Protein AF-0000000080753551 (afdb_homodimer)

Radius of gyration: 16.27 Å; Cα contacts (8 Å, |Δi|>4): 321; chains: 2; bounding box: 36×51×38 Å

Sequence (162 aa):
MRNYLDKRTAPEGAAYMASGDLDGNASSAFAYTGRRGGRFSLGIGPMSLSLSKEAITELAHCLNDALADLKALDDGKGGEAMRNYLDKRTAPEGAAYMASGDLDGNASSAFAYTGRRGGRFSLGIGPMSLSLSKEAITELAHCLNDALADLKALDDGKGGEA

Organism: Azotobacter vinelandii (strain DJ / ATCC BAA-1303) (NCBI:txid322710)

Nearest PDB structures (foldseek):
  8cht-assembly2_B  TM=7.968E-01  e=1.217E-01  Homo sapiens
  4azr-assembly1_B  TM=8.092E-01  e=8.380E+00  Homo sapiens
  7e25-assembly1_A  TM=7.663E-01  e=8.887E+00  Homo sapiens
  4azr-assembly1_B  TM=8.067E-01  e=6.987E+00  Homo sapiens

Secondary structure (DSSP, 8-state):
---EEEEEPPPTTEEEEEEEEETTEEEEEEEE--TTS-EEEEEETTEEEEEEHHHHHHHHHHHHHHHHHHHHHHHHHGGG-/---EEEEEPPPTTEEEEEEEEETTEEEEEEEE--TTS-EEEEEETTEEEEEEHHHHHHHHHHHHHHHHHHHHHHHHHGGG-

Solvent-accessible surface area (backbone atoms only — not comparable to full-atom values): 8489 Å² total; per-residue (Å²): 133,79,52,43,58,47,77,47,87,46,55,92,76,37,52,25,29,28,37,38,23,44,83,84,23,58,26,39,38,39,25,30,71,45,98,88,44,35,36,38,36,42,35,49,57,94,45,71,49,75,41,44,45,6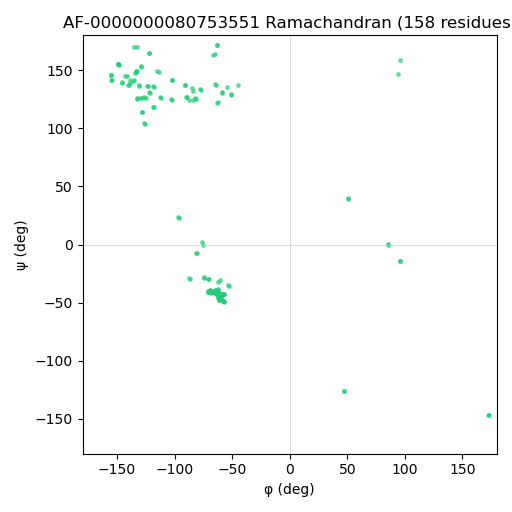5,28,46,52,37,49,40,52,48,48,52,53,37,50,51,37,46,50,51,49,52,53,53,57,57,59,73,105,133,80,52,42,60,47,77,46,88,46,56,92,76,38,52,25,28,31,39,38,25,44,84,86,24,59,27,38,37,40,24,30,69,47,98,87,46,34,34,39,36,42,34,49,55,93,46,72,50,74,39,45,44,66,30,47,52,38,49,39,51,48,48,52,53,38,51,51,38,46,49,49,49,54,54,54,58,55,59,72,104

Structure (mmCIF, N/CA/C/O backbone):
data_AF-0000000080753551-model_v1
#
loop_
_entity.id
_entity.type
_entity.pdbx_description
1 polymer 'IclR-ED domain-containing protein'
#
loop_
_atom_site.group_PDB
_atom_site.id
_atom_site.type_symbol
_atom_site.label_atom_id
_atom_site.label_alt_id
_atom_site.label_comp_id
_atom_site.label_asym_id
_atom_site.label_entity_id
_atom_site.label_seq_id
_atom_site.pdbx_PDB_ins_code
_atom_site.Cartn_x
_atom_site.Cartn_y
_atom_site.Cartn_z
_atom_site.occupancy
_atom_site.B_iso_or_equiv
_atom_site.auth_seq_id
_atom_site.auth_comp_id
_atom_site.auth_asym_id
_atom_site.auth_atom_id
_atom_site.pdbx_PDB_model_num
ATOM 1 N N . MET A 1 1 ? 17.734 -6.469 -8.008 1 76.88 1 MET A N 1
ATOM 2 C CA . MET A 1 1 ? 17.734 -5.105 -7.484 1 76.88 1 MET A CA 1
ATOM 3 C C . MET A 1 1 ? 17.062 -5.051 -6.109 1 76.88 1 MET A C 1
ATOM 5 O O . MET A 1 1 ? 16.188 -5.855 -5.809 1 76.88 1 MET A O 1
ATOM 9 N N . ARG A 1 2 ? 17.656 -4.215 -5.098 1 91.06 2 ARG A N 1
ATOM 10 C CA . ARG A 1 2 ? 17.172 -4.203 -3.721 1 91.06 2 ARG A CA 1
ATOM 11 C C . ARG A 1 2 ? 15.961 -3.297 -3.574 1 91.06 2 ARG A C 1
ATOM 13 O O . ARG A 1 2 ? 15.93 -2.193 -4.121 1 91.06 2 ARG A O 1
ATOM 20 N N . ASN A 1 3 ? 14.836 -3.809 -3.021 1 96.31 3 ASN A N 1
ATOM 21 C CA . ASN A 1 3 ? 13.672 -3.006 -2.656 1 96.31 3 ASN A CA 1
ATOM 22 C C . ASN A 1 3 ? 13.805 -2.438 -1.245 1 96.31 3 ASN A C 1
ATOM 24 O O . ASN A 1 3 ? 14.07 -3.176 -0.296 1 96.31 3 ASN A O 1
ATOM 28 N N . TYR A 1 4 ? 13.688 -1.132 -1.179 1 96.81 4 TYR A N 1
ATOM 29 C CA . TYR A 1 4 ? 13.773 -0.499 0.132 1 96.81 4 TYR A CA 1
ATOM 30 C C . TYR A 1 4 ? 13.047 0.84 0.142 1 96.81 4 TYR A C 1
ATOM 32 O O . TYR A 1 4 ? 12.961 1.514 -0.887 1 96.81 4 TYR A O 1
ATOM 40 N N . LEU A 1 5 ? 12.422 1.264 1.209 1 97.56 5 LEU A N 1
ATOM 41 C CA . LEU A 1 5 ? 11.938 2.59 1.583 1 97.56 5 LEU A CA 1
ATOM 42 C C . LEU A 1 5 ? 12.484 2.998 2.949 1 97.56 5 LEU A C 1
ATOM 44 O O . LEU A 1 5 ? 11.953 2.578 3.98 1 97.56 5 LEU A O 1
ATOM 48 N N . ASP A 1 6 ? 13.445 3.844 2.934 1 96.81 6 ASP A N 1
ATOM 49 C CA . ASP A 1 6 ? 14.07 4.281 4.176 1 96.81 6 ASP A CA 1
ATOM 50 C C . ASP A 1 6 ? 13.359 5.504 4.75 1 96.81 6 ASP A C 1
ATOM 52 O O . ASP A 1 6 ? 13.164 6.5 4.051 1 96.81 6 ASP A O 1
ATOM 56 N N . LYS A 1 7 ? 13 5.332 5.98 1 96.69 7 LYS A N 1
ATOM 57 C CA . LYS A 1 7 ? 12.406 6.473 6.668 1 96.69 7 LYS A CA 1
ATOM 58 C C . LYS A 1 7 ? 13.398 7.621 6.805 1 96.69 7 LYS A C 1
ATOM 60 O O . LYS A 1 7 ? 14.578 7.395 7.102 1 96.69 7 LYS A O 1
ATOM 65 N N . ARG A 1 8 ? 12.891 8.828 6.559 1 95.06 8 ARG A N 1
ATOM 66 C CA . ARG A 1 8 ? 13.688 10.047 6.668 1 95.06 8 ARG A CA 1
ATOM 67 C C . ARG A 1 8 ? 13.055 11.016 7.664 1 95.06 8 ARG A C 1
ATOM 69 O O . ARG A 1 8 ? 11.906 10.844 8.062 1 95.06 8 ARG A O 1
ATOM 76 N N . THR A 1 9 ? 13.922 11.984 8.023 1 91.38 9 THR A N 1
ATOM 77 C CA . THR A 1 9 ? 13.359 13.047 8.852 1 91.38 9 THR A CA 1
ATOM 78 C C . THR A 1 9 ? 12.273 13.805 8.094 1 91.38 9 THR A C 1
ATOM 80 O O . THR A 1 9 ? 12.523 14.336 7.016 1 91.38 9 THR A O 1
ATOM 83 N N . ALA A 1 10 ? 11.125 13.789 8.688 1 86.38 10 ALA A N 1
ATOM 84 C CA . ALA A 1 10 ? 10.016 14.484 8.062 1 86.38 10 ALA A CA 1
ATOM 85 C C . ALA A 1 10 ? 10.117 15.992 8.273 1 86.38 10 ALA A C 1
ATOM 87 O O . ALA A 1 10 ? 10.484 16.453 9.359 1 86.38 10 ALA A O 1
ATOM 88 N N . PRO A 1 11 ? 9.922 16.766 7.18 1 83.75 11 PRO A N 1
ATOM 89 C CA . PRO A 1 11 ? 9.891 18.203 7.379 1 83.75 11 PRO A CA 1
ATOM 90 C C . PRO A 1 11 ? 8.727 18.656 8.273 1 83.75 11 PRO A C 1
ATOM 92 O O . PRO A 1 11 ? 7.832 17.859 8.57 1 83.75 11 PRO A O 1
ATOM 95 N N . GLU A 1 12 ? 8.75 19.891 8.625 1 81 12 GLU A N 1
ATOM 96 C CA . GLU A 1 12 ? 7.672 20.453 9.438 1 81 12 GLU A CA 1
ATOM 97 C C . GLU A 1 12 ? 6.324 20.297 8.734 1 81 12 GLU A C 1
ATOM 99 O O . GLU A 1 12 ? 6.207 20.547 7.535 1 81 12 GLU A O 1
ATOM 104 N N . GLY A 1 13 ? 5.383 19.781 9.469 1 78.31 13 GLY A N 1
ATOM 105 C CA . GLY A 1 13 ? 4.047 19.625 8.914 1 78.31 13 GLY A CA 1
ATOM 106 C C . GLY A 1 13 ? 3.785 18.25 8.359 1 78.31 13 GLY A C 1
ATOM 107 O O . GLY A 1 13 ? 2.641 17.906 8.047 1 78.31 13 GLY A O 1
ATOM 108 N N . ALA A 1 14 ? 4.898 17.469 8.188 1 86.56 14 ALA A N 1
ATOM 109 C CA . ALA A 1 14 ? 4.734 16.078 7.734 1 86.56 14 ALA A CA 1
ATOM 110 C C . ALA A 1 14 ? 4.871 15.102 8.891 1 86.56 14 ALA A C 1
ATOM 112 O O . ALA A 1 14 ? 5.672 15.32 9.805 1 86.56 14 ALA A O 1
ATOM 113 N N . ALA A 1 15 ? 4.062 14.078 8.859 1 91.12 15 ALA A N 1
ATOM 114 C CA . ALA A 1 15 ? 4.102 13.047 9.883 1 91.12 15 ALA A CA 1
ATOM 115 C C . ALA A 1 15 ? 5.129 11.969 9.539 1 91.12 15 ALA A C 1
ATOM 117 O O . ALA A 1 15 ? 5.695 11.336 10.43 1 91.12 15 ALA A O 1
ATOM 118 N N . TYR A 1 16 ? 5.312 11.797 8.328 1 95.19 16 TYR A N 1
ATOM 119 C CA . TYR A 1 16 ? 6.129 10.68 7.875 1 95.19 16 TYR A CA 1
ATOM 120 C C . TYR A 1 16 ? 6.734 10.977 6.508 1 95.19 16 TYR A C 1
ATOM 122 O O . TYR A 1 16 ? 6.086 11.578 5.648 1 95.19 16 TYR A O 1
ATOM 130 N N . MET A 1 17 ? 7.949 10.578 6.277 1 97 17 MET A N 1
ATOM 131 C CA . MET A 1 17 ? 8.617 10.633 4.98 1 97 17 MET A CA 1
ATOM 132 C C . MET A 1 17 ? 9.555 9.453 4.801 1 97 17 MET A C 1
ATOM 134 O O . MET A 1 17 ? 10.258 9.062 5.738 1 97 17 MET A O 1
ATOM 138 N N . ALA A 1 18 ? 9.562 8.906 3.641 1 97.69 18 ALA A N 1
ATOM 139 C CA . ALA A 1 18 ? 10.484 7.84 3.266 1 97.69 18 ALA A CA 1
ATOM 140 C C . ALA A 1 18 ? 10.812 7.898 1.777 1 97.69 18 ALA A C 1
ATOM 142 O O . ALA A 1 18 ? 10.062 8.477 0.99 1 97.69 18 ALA A O 1
ATOM 143 N N . SER A 1 19 ? 11.938 7.371 1.38 1 97.56 19 SER A N 1
ATOM 144 C CA . SER A 1 19 ? 12.336 7.266 -0.021 1 97.56 19 SER A CA 1
ATOM 145 C C . SER A 1 19 ? 13.203 6.035 -0.26 1 97.56 19 SER A C 1
ATOM 147 O O . SER A 1 19 ? 13.781 5.484 0.679 1 97.56 19 SER A O 1
ATOM 149 N N . GLY A 1 20 ? 13.188 5.586 -1.468 1 97.75 20 GLY A N 1
ATOM 150 C CA . GLY A 1 20 ? 13.969 4.418 -1.853 1 97.75 20 GLY A CA 1
ATOM 151 C C . GLY A 1 20 ? 13.664 3.939 -3.26 1 97.75 20 GLY A C 1
ATOM 152 O O . GLY A 1 20 ? 13.492 4.746 -4.172 1 97.75 20 GLY A O 1
ATOM 153 N N . ASP A 1 21 ? 13.758 2.633 -3.42 1 98.12 21 ASP A N 1
ATOM 154 C CA . ASP A 1 21 ? 13.555 1.992 -4.715 1 98.12 21 ASP A CA 1
ATOM 155 C C . ASP A 1 21 ? 12.617 0.789 -4.59 1 98.12 21 ASP A C 1
ATOM 157 O O . ASP A 1 21 ? 12.805 -0.055 -3.711 1 98.12 21 ASP A O 1
ATOM 161 N N . LEU A 1 22 ? 11.609 0.813 -5.355 1 97.25 22 LEU A N 1
ATOM 162 C CA . LEU A 1 22 ? 10.711 -0.33 -5.477 1 97.25 22 LEU A CA 1
ATOM 163 C C . LEU A 1 22 ? 10.711 -0.875 -6.898 1 97.25 22 LEU A C 1
ATOM 165 O O . LEU A 1 22 ? 10.273 -0.192 -7.828 1 97.25 22 LEU A O 1
ATOM 169 N N . ASP A 1 23 ? 11.117 -2.119 -7.105 1 96 23 ASP A N 1
ATOM 170 C CA . ASP A 1 23 ? 11.195 -2.801 -8.391 1 96 23 ASP A CA 1
ATOM 171 C C . ASP A 1 23 ? 11.953 -1.952 -9.414 1 96 23 ASP A C 1
ATOM 173 O O . ASP A 1 23 ? 11.531 -1.843 -10.57 1 9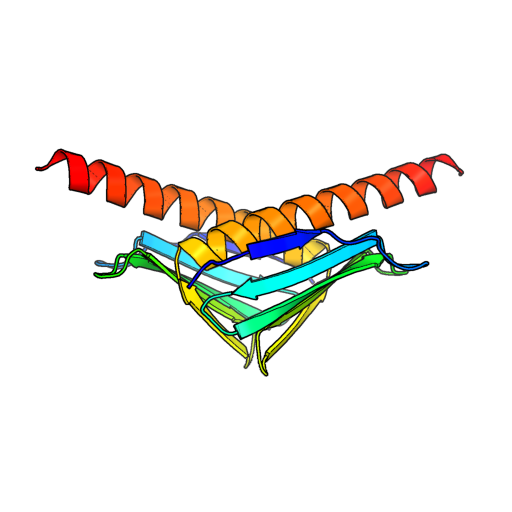6 23 ASP A O 1
ATOM 177 N N . GLY A 1 24 ? 12.961 -1.335 -8.953 1 96.38 24 GLY A N 1
ATOM 178 C CA . GLY A 1 24 ? 13.828 -0.585 -9.844 1 96.38 24 GLY A CA 1
ATOM 179 C C . GLY A 1 24 ? 13.344 0.828 -10.102 1 96.38 24 GLY A C 1
ATOM 180 O O . GLY A 1 24 ? 13.938 1.558 -10.898 1 96.38 24 GLY A O 1
ATOM 181 N N . ASN A 1 25 ? 12.195 1.261 -9.523 1 97 25 ASN A N 1
ATOM 182 C CA . ASN A 1 25 ? 11.656 2.605 -9.68 1 97 25 ASN A CA 1
ATOM 183 C C . ASN A 1 25 ? 11.93 3.467 -8.445 1 97 25 ASN A C 1
ATOM 185 O O . ASN A 1 25 ? 11.617 3.072 -7.324 1 97 25 ASN A O 1
ATOM 189 N N . ALA A 1 26 ? 12.586 4.637 -8.688 1 97.62 26 ALA A N 1
ATOM 190 C CA . ALA A 1 26 ? 12.695 5.594 -7.594 1 97.62 26 ALA A CA 1
ATOM 191 C C . ALA A 1 26 ? 11.328 5.863 -6.961 1 97.62 26 ALA A C 1
ATOM 193 O O . ALA A 1 26 ? 10.352 6.113 -7.668 1 97.62 26 ALA A O 1
ATOM 194 N N . SER A 1 27 ? 11.258 5.742 -5.609 1 97.56 27 SER A N 1
ATOM 195 C CA . SER A 1 27 ? 9.984 5.824 -4.91 1 97.56 27 SER A CA 1
ATOM 196 C C . SER A 1 27 ? 10.07 6.742 -3.697 1 97.56 27 SER A C 1
ATOM 198 O O . SER A 1 27 ? 11.133 6.879 -3.092 1 97.56 27 SER A O 1
ATOM 200 N N . SER A 1 28 ? 9 7.375 -3.408 1 97.12 28 SER A N 1
ATOM 201 C CA . SER A 1 28 ? 8.891 8.25 -2.242 1 97.12 28 SER A CA 1
ATOM 202 C C . SER A 1 28 ? 7.516 8.125 -1.589 1 97.12 28 SER A C 1
ATOM 204 O O . SER A 1 28 ? 6.516 7.887 -2.271 1 97.12 28 SER A O 1
ATOM 206 N N . ALA A 1 29 ? 7.465 8.227 -0.285 1 96.69 29 ALA A N 1
ATOM 207 C CA . ALA A 1 29 ? 6.246 8.172 0.519 1 96.69 29 ALA A CA 1
ATOM 208 C C . ALA A 1 29 ? 6.195 9.328 1.515 1 96.69 29 ALA A C 1
ATOM 210 O O . ALA A 1 29 ? 7.215 9.68 2.115 1 96.69 29 ALA A O 1
ATOM 211 N N . PHE A 1 30 ? 5.031 9.898 1.589 1 95.31 30 PHE A N 1
ATOM 212 C CA . PHE A 1 30 ? 4.812 11.023 2.484 1 95.31 30 PHE A CA 1
ATOM 213 C C . PHE A 1 30 ? 3.457 10.922 3.172 1 95.31 30 PHE A C 1
ATOM 215 O O . PHE A 1 30 ? 2.467 10.539 2.545 1 95.31 30 PHE A O 1
ATOM 222 N N . ALA A 1 31 ? 3.461 11.219 4.492 1 95.19 31 ALA A N 1
ATOM 223 C CA . ALA A 1 31 ? 2.188 11.352 5.195 1 95.19 31 ALA A CA 1
ATOM 224 C C . ALA A 1 31 ? 2.072 12.719 5.867 1 95.19 31 ALA A C 1
ATOM 226 O O . ALA A 1 31 ? 3.053 13.234 6.398 1 95.19 31 ALA A O 1
ATOM 227 N N . TYR A 1 32 ? 0.983 13.305 5.766 1 90.62 32 TYR A N 1
ATOM 228 C CA . TYR A 1 32 ? 0.722 14.586 6.41 1 90.62 32 TYR A CA 1
ATOM 229 C C . TYR A 1 32 ? -0.63 14.578 7.113 1 90.62 32 TYR A C 1
ATOM 231 O O . TYR A 1 32 ? -1.544 13.859 6.707 1 90.62 32 TYR A O 1
ATOM 239 N N . THR A 1 33 ? -0.628 15.352 8.164 1 85.25 33 THR A N 1
ATOM 240 C CA . THR A 1 33 ? -1.902 15.578 8.836 1 85.25 33 THR A CA 1
ATOM 241 C C . THR A 1 33 ? -2.686 16.703 8.156 1 85.25 33 THR A C 1
ATOM 243 O O . THR A 1 33 ? -2.096 17.609 7.562 1 85.25 33 THR A O 1
ATOM 246 N N . GLY A 1 34 ? -3.955 16.391 7.918 1 74.56 34 GLY A N 1
ATOM 247 C CA . GLY A 1 34 ? -4.785 17.438 7.359 1 74.56 34 GLY A CA 1
ATOM 248 C C . GLY A 1 34 ? -6.121 17.578 8.062 1 74.56 34 GLY A C 1
ATOM 249 O O . GLY A 1 34 ? -6.434 16.828 8.977 1 74.56 34 GLY A O 1
ATOM 250 N N . ARG A 1 35 ? -6.77 18.703 7.664 1 69.94 35 ARG A N 1
ATOM 251 C CA . ARG A 1 35 ? -8.055 19.047 8.273 1 69.94 35 ARG A CA 1
ATOM 252 C C . ARG A 1 35 ? -9.023 17.859 8.188 1 69.94 35 ARG A C 1
ATOM 254 O O . ARG A 1 35 ? -9.867 17.688 9.062 1 69.94 35 ARG A O 1
ATOM 261 N N . ARG A 1 36 ? -8.969 17.141 7.16 1 69.81 36 ARG A N 1
ATOM 262 C CA . ARG A 1 36 ? -9.883 16.031 6.938 1 69.81 36 ARG A CA 1
ATOM 263 C C . ARG A 1 36 ? -9.25 14.711 7.371 1 69.81 36 ARG A C 1
ATOM 265 O O . ARG A 1 36 ? -9.602 13.656 6.848 1 69.81 36 ARG A O 1
ATOM 272 N N . GLY A 1 37 ? -8.414 14.883 8.148 1 75.5 37 GLY A N 1
ATOM 273 C CA . GLY A 1 37 ? -7.719 13.672 8.578 1 75.5 37 GLY A CA 1
ATOM 274 C C . GLY A 1 37 ? -6.438 13.414 7.809 1 75.5 37 GLY A C 1
ATOM 275 O O . GLY A 1 37 ? -6.047 14.219 6.953 1 75.5 37 GLY A O 1
ATOM 276 N N . GLY A 1 38 ? -5.473 12.727 8.133 1 88.88 38 GLY A N 1
ATOM 277 C CA . GLY A 1 38 ? -4.164 12.406 7.586 1 88.88 38 GLY A CA 1
ATOM 278 C C . GLY A 1 38 ? -4.227 11.859 6.172 1 88.88 38 GLY A C 1
ATOM 279 O O . GLY A 1 38 ? -5.23 11.266 5.77 1 88.88 38 GLY A O 1
ATOM 280 N N . ARG A 1 39 ? -3.42 12.273 5.316 1 93.25 39 ARG A N 1
ATOM 281 C CA . ARG A 1 39 ? -3.262 11.766 3.959 1 93.25 39 ARG A CA 1
ATOM 282 C C . ARG A 1 39 ? -1.901 11.102 3.777 1 93.25 39 ARG A C 1
ATOM 284 O O . ARG A 1 39 ? -0.941 11.445 4.469 1 93.25 39 ARG A O 1
ATOM 291 N N . PHE A 1 40 ? -1.905 10.156 2.957 1 94.5 40 PHE A N 1
ATOM 292 C CA . PHE A 1 40 ? -0.679 9.469 2.562 1 94.5 40 PHE A CA 1
ATOM 293 C C . PHE A 1 40 ? -0.474 9.555 1.054 1 94.5 40 PHE A C 1
ATOM 295 O O . PHE A 1 40 ? -1.402 9.312 0.281 1 94.5 40 PHE A O 1
ATOM 302 N N . SER A 1 41 ? 0.733 9.961 0.615 1 96 41 SER A N 1
ATOM 303 C CA . SER A 1 41 ? 1.104 10.023 -0.795 1 96 41 SER A CA 1
ATOM 304 C C . SER A 1 41 ? 2.27 9.094 -1.106 1 96 41 SER A C 1
ATOM 306 O O . SER A 1 41 ? 3.229 9.008 -0.337 1 96 41 SER A O 1
ATOM 308 N N . LEU A 1 42 ? 2.082 8.391 -2.221 1 96.44 42 LEU A N 1
ATOM 309 C CA . LEU A 1 42 ? 3.098 7.465 -2.707 1 96.44 42 LEU A CA 1
ATOM 310 C C . LEU A 1 42 ? 3.479 7.785 -4.148 1 96.44 42 LEU A C 1
ATOM 312 O O . LEU A 1 42 ? 2.607 7.914 -5.012 1 96.44 42 LEU A O 1
ATOM 316 N N . GLY A 1 43 ? 4.734 7.965 -4.379 1 96.62 43 GLY A N 1
ATOM 317 C CA . GLY A 1 43 ? 5.289 8.047 -5.719 1 96.62 43 GLY A CA 1
ATOM 318 C C . GLY A 1 43 ? 6.172 6.867 -6.074 1 96.62 43 GLY A C 1
ATOM 319 O O . GLY A 1 43 ? 7.035 6.473 -5.289 1 96.62 43 GLY A O 1
ATOM 320 N N . ILE A 1 44 ? 5.875 6.219 -7.176 1 95.81 44 ILE A N 1
ATOM 321 C CA . ILE A 1 44 ? 6.707 5.16 -7.742 1 95.81 44 ILE A CA 1
ATOM 322 C C . ILE A 1 44 ? 6.992 5.461 -9.211 1 95.81 44 ILE A C 1
ATOM 324 O O . ILE A 1 44 ? 6.113 5.32 -10.062 1 95.81 44 ILE A O 1
ATOM 328 N N . GLY A 1 45 ? 8.234 5.715 -9.562 1 94.31 45 GLY A N 1
ATOM 329 C CA . GLY A 1 45 ? 8.516 6.184 -10.906 1 94.31 45 GLY A CA 1
ATOM 330 C C . GLY A 1 45 ? 7.59 7.305 -11.352 1 94.31 45 GLY A C 1
ATOM 331 O O . GLY A 1 45 ? 7.461 8.32 -10.664 1 94.31 45 GLY A O 1
ATOM 332 N N . PRO A 1 46 ? 6.906 7.164 -12.5 1 91.31 46 PRO A N 1
ATOM 333 C CA . PRO A 1 46 ? 6.016 8.219 -12.992 1 91.31 46 PRO A CA 1
ATOM 334 C C . PRO A 1 46 ? 4.648 8.195 -12.312 1 91.31 46 PRO A C 1
ATOM 336 O O . PRO A 1 46 ? 3.83 9.094 -12.539 1 91.31 46 PRO A O 1
ATOM 339 N N . MET A 1 47 ? 4.379 7.219 -11.539 1 92.06 47 MET A N 1
ATOM 340 C CA . MET A 1 47 ? 3.068 7.066 -10.914 1 92.06 47 MET A CA 1
ATOM 341 C C . MET A 1 47 ? 3.037 7.746 -9.547 1 92.06 47 MET A C 1
ATOM 343 O O . MET A 1 47 ? 4.016 7.691 -8.797 1 92.06 47 MET A O 1
ATOM 347 N N . SER A 1 48 ? 1.941 8.414 -9.344 1 94.38 48 SER A N 1
ATOM 348 C CA . SER A 1 48 ? 1.708 8.992 -8.023 1 94.38 48 SER A CA 1
ATOM 349 C C . SER A 1 48 ? 0.274 8.75 -7.559 1 94.38 48 SER A C 1
ATOM 351 O O . SER A 1 48 ? -0.66 8.805 -8.359 1 94.38 48 SER A O 1
ATOM 353 N N . LEU A 1 49 ? 0.131 8.469 -6.266 1 92.75 49 LEU A N 1
ATOM 354 C CA . LEU A 1 49 ? -1.18 8.266 -5.656 1 92.75 49 LEU A CA 1
ATOM 355 C C . LEU A 1 49 ? -1.255 8.938 -4.289 1 92.75 49 LEU A C 1
ATOM 357 O O . LEU A 1 49 ? -0.264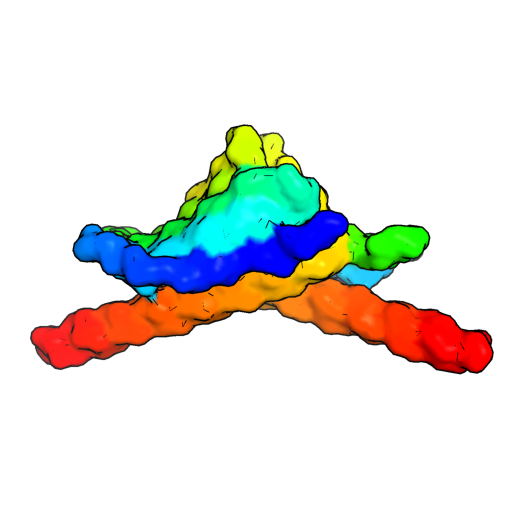 8.977 -3.559 1 92.75 49 LEU A O 1
ATOM 361 N N . SER A 1 50 ? -2.369 9.547 -4.023 1 94.56 50 SER A N 1
ATOM 362 C CA . SER A 1 50 ? -2.65 10.141 -2.721 1 94.56 50 SER A CA 1
ATOM 363 C C . SER A 1 50 ? -3.992 9.664 -2.174 1 94.56 50 SER A C 1
ATOM 365 O O . SER A 1 50 ? -5.008 9.719 -2.871 1 94.56 50 SER A O 1
ATOM 367 N N . LEU A 1 51 ? -3.984 9.125 -0.944 1 95 51 LEU A N 1
ATOM 368 C CA . LEU A 1 51 ? -5.18 8.57 -0.318 1 95 51 LEU A CA 1
ATOM 369 C C . LEU A 1 51 ? -5.383 9.148 1.079 1 95 51 LEU A C 1
ATOM 371 O O . LEU A 1 51 ? -4.422 9.57 1.723 1 95 51 LEU A O 1
ATOM 375 N N . SER A 1 52 ? -6.613 9.156 1.458 1 95 52 SER A N 1
ATOM 376 C CA . SER A 1 52 ? -6.922 9.531 2.834 1 95 52 SER A CA 1
ATOM 377 C C . SER A 1 52 ? -6.375 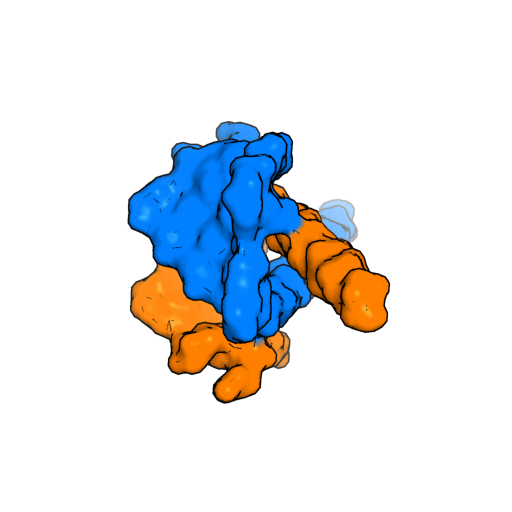8.5 3.822 1 95 52 SER A C 1
ATOM 379 O O . SER A 1 52 ? -6.055 7.375 3.439 1 95 52 SER A O 1
ATOM 381 N N . LYS A 1 53 ? -6.277 8.867 5.07 1 94 53 LYS A N 1
ATOM 382 C CA . LYS A 1 53 ? -5.84 7.973 6.141 1 94 53 LYS A CA 1
ATOM 383 C C . LYS A 1 53 ? -6.73 6.734 6.219 1 94 53 LYS A C 1
ATOM 385 O O . LYS A 1 53 ? -6.242 5.625 6.438 1 94 53 LYS A O 1
ATOM 390 N N . GLU A 1 54 ? -8.062 6.926 6.09 1 94.38 54 GLU A N 1
ATOM 391 C CA . GLU A 1 54 ? -9 5.805 6.125 1 94.38 54 GLU A CA 1
ATOM 392 C C . GLU A 1 54 ? -8.742 4.836 4.973 1 94.38 54 GLU A C 1
ATOM 394 O O . GLU A 1 54 ? -8.781 3.619 5.16 1 94.38 54 GLU A O 1
ATOM 399 N N . ALA A 1 55 ? -8.477 5.398 3.863 1 96.12 55 ALA A N 1
ATOM 400 C CA . ALA A 1 55 ? -8.25 4.578 2.678 1 96.12 55 ALA A CA 1
ATOM 401 C C . ALA A 1 55 ? -6.934 3.811 2.789 1 96.12 55 ALA A C 1
ATOM 403 O O . ALA A 1 55 ? -6.863 2.633 2.428 1 96.12 55 ALA A O 1
ATOM 404 N N . ILE A 1 56 ? -5.895 4.461 3.336 1 95.62 56 ILE A N 1
ATOM 405 C CA . ILE A 1 56 ? -4.609 3.775 3.404 1 95.62 56 ILE A CA 1
ATOM 406 C C . ILE A 1 56 ? -4.648 2.713 4.5 1 95.62 56 ILE A C 1
ATOM 408 O O . ILE A 1 56 ? -3.918 1.721 4.441 1 95.62 56 ILE A O 1
ATOM 412 N N . THR A 1 57 ? -5.469 2.893 5.547 1 96.19 57 THR A N 1
ATOM 413 C CA . THR A 1 57 ? -5.672 1.862 6.559 1 96.19 57 THR A CA 1
ATOM 414 C C . THR A 1 57 ? -6.238 0.592 5.93 1 96.19 57 THR A C 1
ATOM 416 O O . THR A 1 57 ? -5.762 -0.51 6.207 1 96.19 57 THR A O 1
ATOM 419 N N . GLU A 1 58 ? -7.246 0.758 5.082 1 97.56 58 GLU A N 1
ATOM 420 C CA . GLU A 1 58 ? -7.824 -0.371 4.363 1 97.56 58 GLU A CA 1
ATOM 421 C C . GLU A 1 58 ? -6.797 -1.024 3.443 1 97.56 58 GLU A C 1
ATOM 423 O O . GLU A 1 58 ? -6.711 -2.252 3.373 1 97.56 58 GLU A O 1
ATOM 4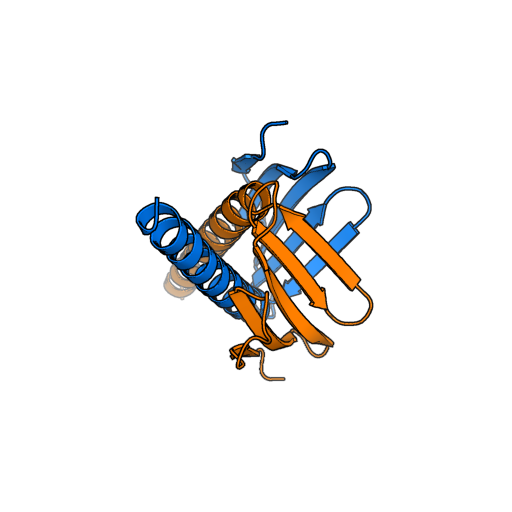28 N N . LEU A 1 59 ? -6.055 -0.197 2.703 1 96.94 59 LEU A N 1
ATOM 429 C CA . LEU A 1 59 ? -5.055 -0.714 1.773 1 96.94 59 LEU A CA 1
ATOM 430 C C . LEU A 1 59 ? -3.971 -1.489 2.514 1 96.94 59 LEU A C 1
ATOM 432 O O . LEU A 1 59 ? -3.549 -2.559 2.064 1 96.94 59 LEU A O 1
ATOM 436 N N . ALA A 1 60 ? -3.475 -0.979 3.662 1 97.12 60 ALA A N 1
ATOM 437 C CA . ALA A 1 60 ? -2.469 -1.67 4.461 1 97.12 60 ALA A CA 1
ATOM 438 C C . ALA A 1 60 ? -2.975 -3.037 4.918 1 97.12 60 ALA A C 1
ATOM 440 O O . ALA A 1 60 ? -2.246 -4.027 4.852 1 97.12 60 ALA A O 1
ATOM 441 N N . HIS A 1 61 ? -4.191 -3.088 5.398 1 97.31 61 HIS A N 1
ATOM 442 C CA . HIS A 1 61 ? -4.793 -4.359 5.789 1 97.31 61 HIS A CA 1
ATOM 443 C C . HIS A 1 61 ? -4.797 -5.348 4.629 1 97.31 61 HIS A C 1
ATOM 445 O O . HIS A 1 61 ? -4.434 -6.512 4.797 1 97.31 61 HIS A O 1
ATOM 451 N N . CYS A 1 62 ? -5.273 -4.852 3.498 1 96.81 62 CYS A N 1
ATOM 452 C CA . CYS A 1 62 ? -5.344 -5.672 2.291 1 96.81 62 CYS A CA 1
ATOM 453 C C . CYS A 1 62 ? -3.969 -6.215 1.921 1 96.81 62 CYS A C 1
ATOM 455 O O . CYS A 1 62 ? -3.828 -7.398 1.615 1 96.81 62 CYS A O 1
ATOM 457 N N . LEU A 1 63 ? -2.902 -5.336 1.891 1 96.5 63 LEU A N 1
ATOM 458 C CA . LEU A 1 63 ? -1.542 -5.746 1.559 1 96.5 63 LEU A CA 1
ATOM 459 C C . LEU A 1 63 ? -1.047 -6.816 2.527 1 96.5 63 LEU A C 1
ATOM 461 O O . LEU A 1 63 ? -0.438 -7.805 2.111 1 96.5 63 LEU A O 1
ATOM 465 N N . ASN A 1 64 ? -1.316 -6.633 3.811 1 96.31 64 ASN A N 1
ATOM 466 C CA . ASN A 1 64 ? -0.896 -7.602 4.82 1 96.31 64 ASN A CA 1
ATOM 467 C C . ASN A 1 64 ? -1.577 -8.953 4.621 1 96.31 64 ASN A C 1
ATOM 469 O O . ASN A 1 64 ? -0.936 -10 4.734 1 96.31 64 ASN A O 1
ATOM 473 N N . ASP A 1 65 ? -2.863 -8.914 4.328 1 96.06 65 ASP A N 1
ATOM 474 C CA . ASP A 1 65 ? -3.592 -10.148 4.051 1 96.06 65 ASP A CA 1
ATOM 475 C C . ASP A 1 65 ? -3.012 -10.867 2.836 1 96.06 65 ASP A C 1
ATOM 477 O O . ASP A 1 65 ? -2.816 -12.086 2.863 1 96.06 65 ASP A O 1
ATOM 481 N N . ALA A 1 66 ? -2.803 -10.078 1.745 1 95.31 66 ALA A N 1
ATOM 482 C CA . ALA A 1 66 ? -2.27 -10.641 0.51 1 95.31 66 ALA A CA 1
ATOM 483 C C . ALA A 1 66 ? -0.905 -11.281 0.745 1 95.31 66 ALA A C 1
ATOM 485 O O . ALA A 1 66 ? -0.628 -12.375 0.238 1 95.31 66 ALA A O 1
ATOM 486 N N . LEU A 1 67 ? -0.031 -10.617 1.53 1 94.81 67 LEU A N 1
ATOM 487 C CA . LEU A 1 67 ? 1.305 -11.125 1.824 1 94.81 67 LEU A CA 1
ATOM 488 C C . LEU A 1 67 ? 1.229 -12.414 2.643 1 94.81 67 LEU A C 1
ATOM 490 O O . LEU A 1 67 ? 2.02 -13.336 2.434 1 94.81 67 LEU A O 1
ATOM 494 N N . ALA A 1 68 ? 0.321 -12.453 3.604 1 93.75 68 ALA A N 1
ATOM 495 C CA . ALA A 1 68 ? 0.122 -13.664 4.395 1 93.75 68 ALA A CA 1
ATOM 496 C C . ALA A 1 68 ? -0.281 -14.836 3.506 1 93.75 68 ALA A C 1
ATOM 498 O O . ALA A 1 68 ? 0.24 -15.945 3.658 1 93.75 68 ALA A O 1
ATOM 499 N N . ASP A 1 69 ? -1.186 -14.602 2.523 1 92.19 69 ASP A N 1
ATOM 500 C CA . ASP A 1 69 ? -1.65 -15.656 1.628 1 92.19 69 ASP A CA 1
ATOM 501 C C . ASP A 1 69 ? -0.529 -16.125 0.704 1 92.19 69 ASP A C 1
ATOM 503 O O . ASP A 1 69 ? -0.406 -17.328 0.425 1 92.19 69 ASP A O 1
ATOM 507 N N . LEU A 1 70 ? 0.231 -15.141 0.253 1 91.38 70 LEU A N 1
ATOM 508 C CA . LEU A 1 70 ? 1.367 -15.492 -0.592 1 91.38 70 LEU A CA 1
ATOM 509 C C . LEU A 1 70 ? 2.371 -16.344 0.175 1 91.38 70 LEU A C 1
ATOM 511 O O . LEU A 1 70 ? 2.91 -17.312 -0.366 1 91.38 70 LEU A O 1
ATOM 515 N N . LYS A 1 71 ? 2.617 -15.969 1.388 1 89.69 71 LYS A N 1
ATOM 516 C CA . LYS A 1 71 ? 3.547 -16.719 2.234 1 89.69 71 LYS A CA 1
ATOM 517 C C . LYS A 1 71 ? 3.045 -18.141 2.486 1 89.69 71 LYS A C 1
ATOM 519 O O . LYS A 1 71 ? 3.828 -19.094 2.479 1 89.69 71 LYS A O 1
ATOM 524 N N . ALA A 1 72 ? 1.761 -18.297 2.705 1 86.75 72 ALA A N 1
ATOM 525 C CA . ALA A 1 72 ? 1.154 -19.609 2.957 1 86.75 72 ALA A CA 1
ATOM 526 C C . ALA A 1 72 ? 1.32 -20.531 1.752 1 86.75 72 ALA A C 1
ATOM 528 O O . ALA A 1 72 ? 1.586 -21.719 1.909 1 86.75 72 ALA A O 1
ATOM 529 N N . LEU A 1 73 ? 1.181 -19.938 0.57 1 83.69 73 LEU A N 1
ATOM 530 C CA . LEU A 1 73 ? 1.325 -20.719 -0.65 1 83.69 73 LEU A CA 1
ATOM 531 C C . LEU A 1 73 ? 2.779 -21.125 -0.867 1 83.69 73 LEU A C 1
ATOM 533 O O . LEU A 1 73 ? 3.057 -22.25 -1.316 1 83.69 73 LEU A O 1
ATOM 537 N N . ASP A 1 74 ? 3.645 -20.25 -0.587 1 81.94 74 ASP A N 1
ATOM 538 C CA . ASP A 1 74 ? 5.066 -20.562 -0.703 1 81.94 74 ASP A CA 1
ATOM 539 C C . ASP A 1 74 ? 5.465 -21.672 0.259 1 81.94 74 ASP A C 1
ATOM 541 O O . ASP A 1 74 ? 6.277 -22.547 -0.084 1 81.94 74 ASP A O 1
ATOM 545 N N . ASP A 1 75 ? 4.977 -21.625 1.433 1 80.94 75 ASP A N 1
ATOM 546 C CA . ASP A 1 75 ? 5.289 -22.609 2.451 1 80.94 75 ASP A CA 1
ATOM 547 C C . ASP A 1 75 ? 4.633 -23.953 2.131 1 80.94 75 ASP A C 1
ATOM 549 O O . ASP A 1 75 ? 5.125 -25.016 2.535 1 80.94 75 ASP A O 1
ATOM 553 N N . GLY A 1 76 ? 3.422 -23.75 1.688 1 72.81 76 GLY A N 1
ATOM 554 C CA . GLY A 1 76 ? 2.725 -24.969 1.318 1 72.81 76 GLY A CA 1
ATOM 555 C C . GLY A 1 76 ? 3.318 -25.641 0.099 1 72.81 76 GLY A C 1
ATOM 556 O O . GLY A 1 76 ? 3.254 -26.875 -0.029 1 72.81 76 GLY A O 1
ATOM 557 N N . LYS A 1 77 ? 3.697 -24.891 -0.894 1 66 77 LYS A N 1
ATOM 558 C CA . LYS A 1 77 ? 4.371 -25.469 -2.055 1 66 77 LYS A CA 1
ATOM 559 C C . LYS A 1 77 ? 5.727 -26.062 -1.668 1 66 77 LYS A C 1
ATOM 561 O O . LYS A 1 77 ? 6.227 -26.969 -2.326 1 66 77 LYS A O 1
ATOM 566 N N . GLY A 1 78 ? 6.379 -25.359 -0.8 1 55 78 GLY A N 1
ATOM 567 C CA . GLY A 1 78 ? 7.645 -25.906 -0.34 1 55 78 GLY A CA 1
ATOM 568 C C . GLY A 1 78 ? 7.496 -27.234 0.372 1 55 78 GLY A C 1
ATOM 569 O O . GLY A 1 78 ? 8.48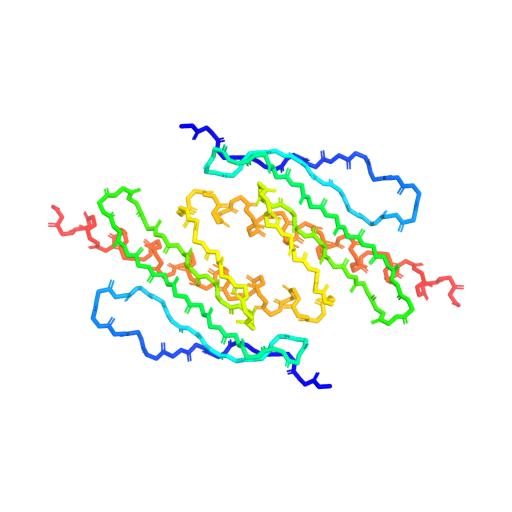4 -27.938 0.599 1 55 78 GLY A O 1
ATOM 570 N N . GLY A 1 79 ? 6.48 -27.312 0.958 1 46.12 79 GLY A N 1
ATOM 571 C CA . GLY A 1 79 ? 6.355 -28.578 1.676 1 46.12 79 GLY A CA 1
ATOM 572 C C . GLY A 1 79 ? 6.164 -29.766 0.758 1 46.12 79 GLY A C 1
ATOM 573 O O . GLY A 1 79 ? 6.043 -30.906 1.225 1 46.12 79 GLY A O 1
ATOM 574 N N . GLU A 1 80 ? 5.578 -29.531 -0.346 1 42 80 GLU A N 1
ATOM 575 C CA . GLU A 1 80 ? 5.438 -30.719 -1.182 1 42 80 GLU A CA 1
ATOM 576 C C . GLU A 1 80 ? 6.766 -31.078 -1.839 1 42 80 GLU A C 1
ATOM 578 O O . GLU A 1 80 ? 6.828 -32.031 -2.641 1 42 80 GLU A O 1
ATOM 583 N N . ALA A 1 81 ? 7.883 -30.375 -1.603 1 42 81 ALA A N 1
ATOM 584 C CA . ALA A 1 81 ? 9.109 -30.984 -2.125 1 42 81 ALA A CA 1
ATOM 585 C C . ALA A 1 81 ? 9.578 -32.125 -1.232 1 42 81 ALA A C 1
ATOM 587 O O . ALA A 1 81 ? 9.438 -32.062 -0.008 1 42 81 ALA A O 1
ATOM 588 N N . MET B 1 1 ? -17.922 8.891 2.418 1 77.38 1 MET B N 1
ATOM 589 C CA . MET B 1 1 ? -17.953 7.629 1.688 1 77.38 1 MET B CA 1
ATOM 590 C C . MET B 1 1 ? -17.094 6.582 2.383 1 77.38 1 MET B C 1
ATOM 592 O O . MET B 1 1 ? -16.125 6.918 3.059 1 77.38 1 MET B O 1
ATOM 596 N N . ARG B 1 2 ? -17.578 5.234 2.453 1 91.5 2 ARG B N 1
ATOM 597 C CA . ARG B 1 2 ? -16.891 4.191 3.215 1 91.5 2 ARG B CA 1
ATOM 598 C C . ARG B 1 2 ? -15.734 3.607 2.426 1 91.5 2 ARG B C 1
ATOM 600 O O . ARG B 1 2 ? -15.859 3.33 1.232 1 91.5 2 ARG B O 1
ATOM 607 N N . ASN B 1 3 ? -14.508 3.6 2.99 1 96.44 3 ASN B N 1
ATOM 608 C CA . ASN B 1 3 ? -13.359 2.896 2.426 1 96.44 3 ASN B CA 1
ATOM 609 C C . ASN B 1 3 ? -13.344 1.427 2.838 1 96.44 3 ASN B C 1
ATOM 611 O O . ASN B 1 3 ? -13.43 1.109 4.023 1 96.44 3 ASN B O 1
ATOM 615 N N . TYR B 1 4 ? -13.312 0.587 1.836 1 96.75 4 TYR B N 1
ATOM 616 C CA . TYR B 1 4 ? -13.273 -0.84 2.133 1 96.75 4 TYR B CA 1
ATOM 617 C C . TYR B 1 4 ? -12.641 -1.618 0.987 1 96.75 4 TYR B C 1
ATOM 619 O O . TYR B 1 4 ? -12.719 -1.207 -0.172 1 96.75 4 TYR B O 1
ATOM 627 N N . LEU B 1 5 ? -11.914 -2.684 1.216 1 97.56 5 LEU B N 1
ATOM 628 C CA . LEU B 1 5 ? -11.477 -3.758 0.333 1 97.56 5 LEU B CA 1
ATOM 629 C C . LEU B 1 5 ? -11.867 -5.121 0.901 1 97.56 5 LEU B C 1
ATOM 631 O O . LEU B 1 5 ? -11.195 -5.641 1.795 1 97.56 5 LEU B O 1
ATOM 635 N N . ASP B 1 6 ? -12.852 -5.684 0.342 1 96.88 6 ASP B N 1
ATOM 636 C CA . ASP B 1 6 ? -13.344 -6.969 0.825 1 96.88 6 ASP B CA 1
ATOM 637 C C . ASP B 1 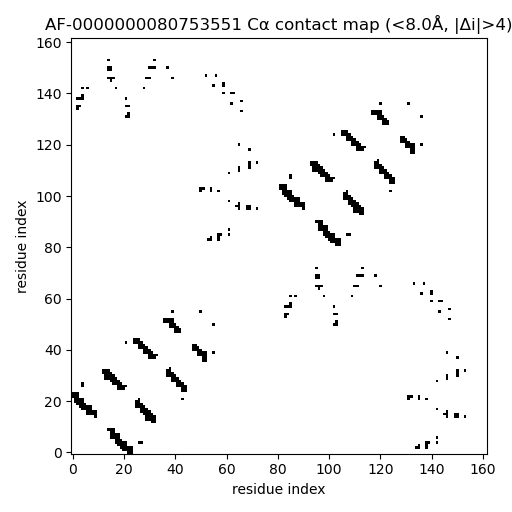6 ? -12.648 -8.125 0.11 1 96.88 6 ASP B C 1
ATOM 639 O O . ASP B 1 6 ? -12.609 -8.164 -1.122 1 96.88 6 ASP B O 1
ATOM 643 N N . LYS B 1 7 ? -12.133 -8.977 0.949 1 96.62 7 LYS B N 1
ATOM 644 C CA . LYS B 1 7 ? -11.523 -10.18 0.382 1 96.62 7 LYS B CA 1
ATOM 645 C C . LYS B 1 7 ? -12.57 -11.047 -0.316 1 96.62 7 LYS B C 1
ATOM 647 O O . LYS B 1 7 ? -13.68 -11.211 0.184 1 96.62 7 LYS B O 1
ATOM 652 N N . ARG B 1 8 ? -12.164 -11.562 -1.495 1 94.81 8 ARG B N 1
ATOM 653 C CA . ARG B 1 8 ? -13.008 -12.445 -2.293 1 94.81 8 ARG B CA 1
ATOM 654 C C . ARG B 1 8 ? -12.32 -13.781 -2.547 1 94.81 8 ARG B C 1
ATOM 656 O O . ARG B 1 8 ? -11.117 -13.914 -2.324 1 94.81 8 ARG B O 1
ATOM 663 N N . THR B 1 9 ? -13.195 -14.695 -2.973 1 91.06 9 THR B N 1
ATOM 664 C CA . THR B 1 9 ? -12.602 -15.961 -3.387 1 91.06 9 THR B CA 1
ATOM 665 C C . THR B 1 9 ? -11.672 -15.758 -4.578 1 91.06 9 THR B C 1
ATOM 667 O O . THR B 1 9 ? -12.086 -15.234 -5.613 1 91.06 9 THR B O 1
ATOM 670 N N . ALA B 1 10 ? -10.453 -16.156 -4.367 1 85.62 10 ALA B N 1
ATOM 671 C CA . ALA B 1 10 ? -9.469 -16 -5.438 1 85.62 10 ALA B CA 1
ATOM 672 C C . ALA B 1 10 ? -9.648 -17.094 -6.496 1 85.62 10 ALA B C 1
ATOM 674 O O . ALA B 1 10 ? -9.891 -18.25 -6.164 1 85.62 10 ALA B O 1
ATOM 675 N N . PRO B 1 11 ? -9.641 -16.672 -7.77 1 82.56 11 PRO B N 1
ATOM 676 C CA . PRO B 1 11 ? -9.672 -17.703 -8.805 1 82.56 11 PRO B CA 1
ATOM 677 C C . PRO B 1 11 ? -8.445 -18.609 -8.781 1 82.56 11 PRO B C 1
ATOM 679 O O . PRO B 1 11 ? -7.469 -18.297 -8.078 1 82.56 11 PRO B O 1
ATOM 682 N N . GLU B 1 12 ? -8.492 -19.625 -9.555 1 80.44 12 GLU B N 1
ATOM 683 C CA . GLU B 1 12 ? -7.352 -20.531 -9.656 1 80.44 12 GLU B CA 1
ATOM 684 C C . GLU B 1 12 ? -6.098 -19.797 -10.109 1 80.44 12 GLU B C 1
ATOM 686 O O . GLU B 1 12 ? -6.148 -18.984 -11.039 1 80.44 12 GLU B O 1
ATOM 691 N N . GLY B 1 13 ? -5.035 -20.016 -9.398 1 78.19 13 GLY B N 1
ATOM 692 C CA . GLY B 1 13 ? -3.775 -19.391 -9.773 1 78.19 13 GLY B CA 1
ATOM 693 C C . GLY B 1 13 ? -3.504 -18.094 -9.031 1 78.19 13 GLY B C 1
ATOM 694 O O . GLY B 1 13 ? -2.387 -17.578 -9.07 1 78.19 13 GLY B O 1
ATOM 695 N N . ALA B 1 14 ? -4.602 -17.578 -8.375 1 86.19 14 ALA B N 1
ATOM 696 C CA . ALA B 1 14 ? -4.414 -16.375 -7.574 1 86.19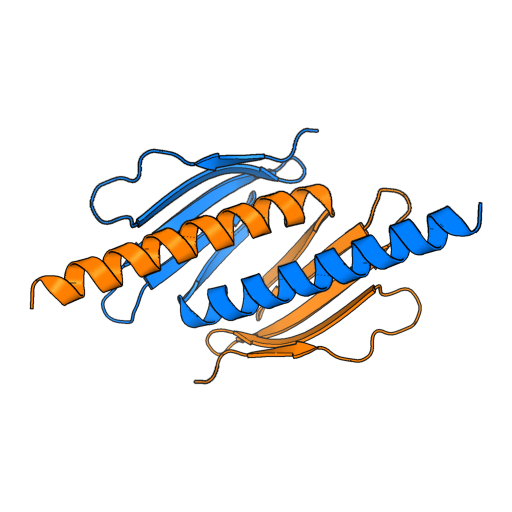 14 ALA B CA 1
ATOM 697 C C . ALA B 1 14 ? -4.336 -16.719 -6.086 1 86.19 14 ALA B C 1
ATOM 699 O O . ALA B 1 14 ? -5.027 -17.625 -5.617 1 86.19 14 ALA B O 1
ATOM 700 N N . ALA B 1 15 ? -3.473 -16.016 -5.395 1 90.75 15 ALA B N 1
ATOM 701 C CA . ALA B 1 15 ? -3.318 -16.219 -3.957 1 90.75 15 ALA B CA 1
ATOM 702 C C . ALA B 1 15 ? -4.305 -15.352 -3.178 1 90.75 15 ALA B C 1
ATOM 704 O O . ALA B 1 15 ? -4.715 -15.703 -2.07 1 90.75 15 ALA B O 1
ATOM 705 N N . TYR B 1 16 ? -4.629 -14.305 -3.75 1 95.06 16 TYR B N 1
ATOM 706 C CA . TYR B 1 16 ? -5.422 -13.312 -3.033 1 95.06 16 TYR B CA 1
ATOM 707 C C . TYR B 1 16 ? -6.215 -12.438 -4 1 95.06 16 TYR B C 1
ATOM 709 O O . TYR B 1 16 ? -5.719 -12.086 -5.074 1 95.06 16 TYR B O 1
ATOM 717 N N . MET B 1 17 ? -7.422 -12.094 -3.662 1 97 17 MET B N 1
ATOM 718 C CA . MET B 1 17 ? -8.25 -11.133 -4.395 1 97 17 MET B CA 1
ATOM 719 C C . MET B 1 17 ? -9.125 -10.336 -3.443 1 97 17 MET B C 1
ATOM 721 O O . MET B 1 17 ? -9.672 -10.883 -2.484 1 97 17 MET B O 1
ATOM 725 N N . ALA B 1 18 ? -9.242 -9.086 -3.715 1 97.69 18 ALA B N 1
ATOM 726 C CA . ALA B 1 18 ? -10.141 -8.195 -2.977 1 97.69 18 ALA B CA 1
ATOM 727 C C . ALA B 1 18 ? -10.664 -7.078 -3.871 1 97.69 18 ALA B C 1
ATOM 729 O O . ALA B 1 18 ? -10.055 -6.758 -4.895 1 97.69 18 ALA B O 1
ATOM 730 N N . SER B 1 19 ? -11.789 -6.52 -3.561 1 97.62 19 SER B N 1
ATOM 731 C CA . SER B 1 19 ? -12.352 -5.375 -4.27 1 97.62 19 SER B CA 1
ATOM 732 C C . SER B 1 19 ? -13.172 -4.488 -3.332 1 97.62 19 SER B C 1
ATOM 734 O O . SER B 1 19 ? -13.594 -4.934 -2.262 1 97.62 19 SER B O 1
ATOM 736 N N . GLY B 1 20 ? -13.273 -3.258 -3.691 1 97.75 20 GLY B N 1
ATOM 737 C CA . GLY B 1 20 ? -14.023 -2.297 -2.9 1 97.75 20 GLY B CA 1
ATOM 738 C C . GLY B 1 20 ? -13.891 -0.873 -3.404 1 97.75 20 GLY B C 1
ATOM 739 O O . GLY B 1 20 ? -13.891 -0.634 -4.613 1 97.75 20 GLY B O 1
ATOM 740 N N . ASP B 1 21 ? -13.914 0.053 -2.469 1 98.19 21 ASP B N 1
ATOM 741 C CA . ASP B 1 21 ? -13.844 1.481 -2.762 1 98.19 21 ASP B CA 1
ATOM 742 C C . ASP B 1 21 ? -12.82 2.174 -1.858 1 98.19 21 ASP B C 1
ATOM 744 O O . ASP B 1 21 ? -12.828 1.976 -0.642 1 98.19 21 ASP B O 1
ATOM 748 N N . LEU B 1 22 ? -11.922 2.85 -2.473 1 97.31 22 LEU B N 1
ATOM 749 C CA . LEU B 1 22 ? -10.977 3.697 -1.757 1 97.31 22 LEU B CA 1
ATOM 750 C C . LEU B 1 22 ? -11.125 5.156 -2.18 1 97.31 22 LEU B C 1
ATOM 752 O O . LEU B 1 22 ? -10.852 5.5 -3.334 1 97.31 22 LEU B O 1
ATOM 756 N N . ASP B 1 23 ? -11.477 6.047 -1.262 1 96.06 23 ASP B N 1
ATOM 757 C CA . ASP B 1 23 ? -11.68 7.473 -1.486 1 96.06 23 ASP B CA 1
ATOM 758 C C . ASP B 1 23 ? -12.609 7.715 -2.674 1 96.06 23 ASP B C 1
ATOM 760 O O . ASP B 1 23 ? -12.344 8.586 -3.508 1 96.06 23 ASP B O 1
ATOM 764 N N . GLY B 1 24 ? -13.602 6.918 -2.762 1 96.44 24 GLY B N 1
ATOM 765 C CA . GLY B 1 24 ? -14.625 7.109 -3.775 1 96.44 24 GLY B CA 1
ATOM 766 C C . GLY B 1 24 ? -14.266 6.484 -5.109 1 96.44 24 GLY B C 1
ATOM 767 O O . GLY B 1 24 ? -14.992 6.648 -6.094 1 96.44 24 GLY B O 1
ATOM 768 N N . ASN B 1 25 ? -13.086 5.809 -5.258 1 97.06 25 ASN B N 1
ATOM 769 C CA . ASN B 1 25 ? -12.656 5.145 -6.484 1 97.06 25 ASN B CA 1
ATOM 770 C C . ASN B 1 25 ? -12.828 3.631 -6.391 1 97.06 25 ASN B C 1
ATOM 772 O O . ASN B 1 25 ? -12.352 3.004 -5.441 1 97.06 25 ASN B O 1
ATOM 776 N N . ALA B 1 26 ? -13.562 3.074 -7.383 1 97.62 26 ALA B N 1
ATOM 777 C CA . ALA B 1 26 ? -13.586 1.616 -7.469 1 97.62 26 ALA B CA 1
ATOM 778 C C . ALA B 1 26 ? -12.18 1.04 -7.465 1 97.62 26 ALA B C 1
ATOM 780 O O . ALA B 1 26 ? -11.305 1.508 -8.203 1 97.62 26 ALA B O 1
ATOM 781 N N . SER B 1 27 ? -11.945 0.038 -6.57 1 97.62 27 SER B N 1
ATOM 782 C CA . SER B 1 27 ? -10.594 -0.476 -6.367 1 97.62 27 SER B CA 1
ATOM 783 C C . SER B 1 27 ? -10.578 -2.002 -6.352 1 97.62 27 SER B C 1
ATOM 785 O O . SER B 1 27 ? -11.562 -2.633 -5.965 1 97.62 27 SER B O 1
ATOM 787 N N . SER B 1 28 ? -9.508 -2.551 -6.812 1 97.06 28 SER B N 1
ATOM 788 C CA . SER B 1 28 ? -9.305 -3.996 -6.82 1 97.06 28 SER B CA 1
ATOM 789 C C . SER B 1 28 ? -7.848 -4.348 -6.516 1 97.06 28 SER B C 1
ATOM 791 O O . SER B 1 28 ? -6.938 -3.605 -6.883 1 97.06 28 SER B O 1
ATOM 793 N N . ALA B 1 29 ? -7.637 -5.445 -5.82 1 96.62 29 ALA B N 1
ATOM 794 C CA . ALA B 1 29 ? -6.32 -5.973 -5.461 1 96.62 29 ALA B CA 1
ATOM 795 C C . ALA B 1 29 ? -6.219 -7.461 -5.785 1 96.62 29 ALA B C 1
ATOM 797 O O . ALA B 1 29 ? -7.176 -8.211 -5.578 1 96.62 29 ALA B O 1
ATOM 798 N N . PHE B 1 30 ? -5.082 -7.785 -6.328 1 95.25 30 PHE B N 1
ATOM 799 C CA . PHE B 1 30 ? -4.824 -9.172 -6.699 1 95.25 30 PHE B CA 1
ATOM 800 C C . PHE B 1 30 ? -3.385 -9.555 -6.383 1 95.25 30 PHE B C 1
ATOM 802 O O . PHE B 1 30 ? -2.465 -8.766 -6.59 1 95.25 30 PHE B O 1
ATOM 809 N N . ALA B 1 31 ? -3.232 -10.789 -5.82 1 95.12 31 ALA B N 1
ATOM 810 C CA . ALA B 1 31 ? -1.89 -11.344 -5.672 1 95.12 31 ALA B CA 1
ATOM 811 C C . ALA B 1 31 ? -1.776 -12.703 -6.355 1 95.12 31 ALA B C 1
ATOM 813 O O . ALA B 1 31 ? -2.711 -13.508 -6.312 1 95.12 31 ALA B O 1
ATOM 814 N N . TYR B 1 32 ? -0.76 -12.914 -7.02 1 90.31 32 TYR B N 1
ATOM 815 C CA . TYR B 1 32 ? -0.495 -14.195 -7.668 1 90.31 32 TYR B CA 1
ATOM 816 C C . TYR B 1 32 ? 0.929 -14.664 -7.391 1 90.31 32 TYR B C 1
ATOM 818 O O . TYR B 1 32 ? 1.825 -13.844 -7.168 1 90.31 32 TYR B O 1
ATOM 826 N N . THR B 1 33 ? 0.999 -15.977 -7.363 1 85.19 33 THR B N 1
ATOM 827 C CA . THR B 1 33 ? 2.328 -16.562 -7.281 1 85.19 33 THR B CA 1
ATOM 828 C C . THR B 1 33 ? 2.957 -16.688 -8.672 1 85.19 33 THR B C 1
ATOM 830 O O . THR B 1 33 ? 2.246 -16.797 -9.672 1 85.19 33 THR B O 1
ATOM 833 N N . GLY B 1 34 ? 4.199 -16.281 -8.719 1 74.31 34 GLY B N 1
ATOM 834 C CA . GLY B 1 34 ? 4.887 -16.453 -9.992 1 74.31 34 GLY B CA 1
ATOM 835 C C . GLY B 1 34 ? 6.289 -17 -9.844 1 74.31 34 GLY B C 1
ATOM 836 O O . GLY B 1 34 ? 6.754 -17.234 -8.719 1 74.31 34 GLY B O 1
ATOM 837 N N . ARG B 1 35 ? 6.816 -17.344 -11.031 1 70.06 35 ARG B N 1
ATOM 838 C CA . ARG B 1 35 ? 8.148 -17.953 -11.078 1 70.06 35 ARG B CA 1
ATOM 839 C C . ARG B 1 35 ? 9.164 -17.078 -10.344 1 70.06 35 ARG B C 1
ATOM 841 O O . ARG B 1 35 ? 10.125 -17.594 -9.773 1 70.06 35 ARG B O 1
ATOM 848 N N . ARG B 1 36 ? 9.016 -15.836 -10.414 1 69.62 36 ARG B N 1
ATOM 849 C CA . ARG B 1 36 ? 9.961 -14.898 -9.805 1 69.62 36 ARG B CA 1
ATOM 850 C C . ARG B 1 36 ? 9.469 -14.438 -8.438 1 69.62 36 ARG B C 1
ATOM 852 O O . ARG B 1 36 ? 9.812 -13.336 -7.988 1 69.62 36 ARG B O 1
ATOM 859 N N . GLY B 1 37 ? 8.742 -15.18 -7.949 1 74.06 37 GLY B N 1
ATOM 860 C CA . GLY B 1 37 ? 8.203 -14.766 -6.668 1 74.06 37 GLY B CA 1
ATOM 861 C C . GLY B 1 37 ? 6.867 -14.055 -6.785 1 74.06 37 GLY B C 1
ATOM 862 O O . GLY B 1 37 ? 6.363 -13.852 -7.891 1 74.06 37 GLY B O 1
ATOM 863 N N . GLY B 1 38 ? 5.91 -14.062 -6 1 88.56 38 GLY B N 1
ATOM 864 C CA . GLY B 1 38 ? 4.566 -13.508 -5.926 1 88.56 38 GLY B CA 1
ATOM 865 C C . GLY B 1 38 ? 4.496 -12.055 -6.336 1 88.56 38 GLY B C 1
ATOM 866 O O . GLY B 1 38 ? 5.488 -11.328 -6.242 1 88.56 38 GLY B O 1
ATOM 867 N N . ARG B 1 39 ? 3.562 -11.664 -7.055 1 93 39 ARG B N 1
ATOM 868 C CA . ARG B 1 39 ? 3.275 -10.281 -7.438 1 93 39 ARG B CA 1
ATOM 869 C C . ARG B 1 39 ? 1.947 -9.82 -6.852 1 93 39 ARG B C 1
ATOM 871 O O . ARG B 1 39 ? 1.059 -10.633 -6.594 1 93 39 ARG B O 1
ATOM 878 N N . PHE B 1 40 ? 1.919 -8.578 -6.598 1 94.5 40 PHE B N 1
ATOM 879 C CA . PHE B 1 40 ? 0.697 -7.93 -6.141 1 94.5 40 PHE B CA 1
ATOM 880 C C . PHE B 1 40 ? 0.297 -6.801 -7.086 1 94.5 40 PHE B C 1
ATOM 882 O O . PHE B 1 40 ? 1.135 -5.988 -7.484 1 94.5 40 PHE B O 1
ATOM 889 N N . SER B 1 41 ? -0.971 -6.77 -7.504 1 96.06 41 SER B N 1
ATOM 890 C CA . SER B 1 41 ? -1.522 -5.723 -8.352 1 96.06 41 SER B CA 1
ATOM 891 C C . SER B 1 41 ? -2.656 -4.98 -7.652 1 96.06 41 SER B C 1
ATOM 893 O O . SER B 1 41 ? -3.494 -5.598 -6.992 1 96.06 41 SER B O 1
ATOM 895 N N . LEU B 1 42 ? -2.584 -3.674 -7.809 1 96.44 42 LEU B N 1
ATOM 896 C CA . LEU B 1 42 ? -3.594 -2.789 -7.234 1 96.44 42 LEU B CA 1
ATOM 897 C C . LEU B 1 42 ? -4.176 -1.866 -8.305 1 96.44 42 LEU B C 1
ATOM 899 O O . LEU B 1 42 ? -3.432 -1.212 -9.031 1 96.44 42 LEU B O 1
ATOM 903 N N . GLY B 1 43 ? -5.457 -1.854 -8.414 1 96.69 43 GLY B N 1
ATOM 904 C CA . GLY B 1 43 ? -6.18 -0.873 -9.211 1 96.69 43 GLY B CA 1
ATOM 905 C C . GLY B 1 43 ? -7.027 0.065 -8.367 1 96.69 43 GLY B C 1
ATOM 906 O O . GLY B 1 43 ? -7.746 -0.376 -7.473 1 96.69 43 GLY B O 1
ATOM 907 N N . ILE B 1 44 ? -6.844 1.352 -8.555 1 96.12 44 ILE B N 1
ATOM 908 C CA . ILE B 1 44 ? -7.676 2.385 -7.949 1 96.12 44 ILE B CA 1
ATOM 909 C C . ILE B 1 44 ? -8.164 3.352 -9.023 1 96.12 44 ILE B C 1
ATOM 911 O O . ILE B 1 44 ? -7.395 4.172 -9.523 1 96.12 44 ILE B O 1
ATOM 915 N N . GLY B 1 45 ? -9.445 3.391 -9.273 1 94.5 45 GLY B N 1
ATOM 916 C CA . GLY B 1 45 ? -9.93 4.16 -10.414 1 94.5 45 GLY B CA 1
ATOM 917 C C . GLY B 1 45 ? -9.141 3.891 -11.68 1 94.5 45 GLY B C 1
ATOM 918 O O . GLY B 1 45 ? -8.992 2.74 -12.094 1 94.5 45 GLY B O 1
ATOM 919 N N . PRO B 1 46 ? -8.609 4.938 -12.336 1 91.44 46 PRO B N 1
ATOM 920 C CA . PRO B 1 46 ? -7.863 4.746 -13.578 1 91.44 46 PRO B CA 1
ATOM 921 C C . PRO B 1 46 ? -6.418 4.309 -13.344 1 91.44 46 PRO B C 1
ATOM 923 O O . PRO B 1 46 ? -5.699 4 -14.297 1 91.44 46 PRO B O 1
ATOM 926 N N . MET B 1 47 ? -5.977 4.305 -12.148 1 92.06 47 MET B N 1
ATOM 927 C CA . MET B 1 47 ? -4.59 3.98 -11.828 1 92.06 47 MET B CA 1
ATOM 928 C C . MET B 1 47 ? -4.43 2.488 -11.555 1 92.06 47 MET B C 1
ATOM 930 O O . MET B 1 47 ? -5.301 1.866 -10.945 1 92.06 47 MET B O 1
ATOM 934 N N . SER B 1 48 ? -3.367 1.978 -12.094 1 94.44 48 SER B N 1
ATOM 935 C CA . SER B 1 48 ? -3.006 0.597 -11.789 1 94.44 48 SER B CA 1
ATOM 936 C C . SER B 1 48 ? -1.51 0.462 -11.523 1 94.44 48 SER B C 1
ATOM 938 O O . SER B 1 48 ? -0.696 1.123 -12.172 1 94.44 48 SER B O 1
ATOM 940 N N . LEU B 1 49 ? -1.172 -0.37 -10.547 1 92.62 49 LEU B N 1
ATOM 941 C CA . LEU B 1 49 ? 0.221 -0.655 -10.219 1 92.62 49 LEU B CA 1
ATOM 942 C C . LEU B 1 49 ? 0.42 -2.139 -9.93 1 92.62 49 LEU B C 1
ATOM 944 O O . LEU B 1 49 ? -0.474 -2.795 -9.391 1 92.62 49 LEU B O 1
ATOM 948 N N . SER B 1 50 ? 1.517 -2.662 -10.359 1 94.5 50 SER B N 1
ATOM 949 C CA . SER B 1 50 ? 1.922 -4.035 -10.086 1 94.5 50 SER B CA 1
ATOM 950 C C . SER B 1 50 ? 3.35 -4.098 -9.562 1 94.5 50 SER B C 1
ATOM 952 O O . SER B 1 50 ? 4.262 -3.514 -10.148 1 94.5 50 SER B O 1
ATOM 954 N N . LEU B 1 51 ? 3.543 -4.738 -8.398 1 95 51 LEU B N 1
ATOM 955 C CA . LEU B 1 51 ? 4.84 -4.82 -7.738 1 95 51 LEU B CA 1
ATOM 956 C C . LEU B 1 51 ? 5.18 -6.262 -7.383 1 95 51 LEU B C 1
ATOM 958 O O . LEU B 1 51 ? 4.285 -7.09 -7.215 1 95 51 LEU B O 1
ATOM 962 N N . SER B 1 52 ? 6.438 -6.488 -7.332 1 94.88 52 SER B N 1
ATOM 963 C CA . SER B 1 52 ? 6.898 -7.781 -6.84 1 94.88 52 SER B CA 1
ATOM 964 C C . SER B 1 52 ? 6.543 -7.973 -5.371 1 94.88 52 SER B C 1
ATOM 966 O O . SER B 1 52 ? 6.242 -7.004 -4.668 1 94.88 52 SER B O 1
ATOM 968 N N . LYS B 1 53 ? 6.594 -9.195 -4.887 1 93.88 53 LYS B N 1
ATOM 969 C CA . LYS B 1 53 ? 6.359 -9.523 -3.482 1 93.88 53 LYS B CA 1
ATOM 970 C C . LYS B 1 53 ? 7.324 -8.766 -2.572 1 93.88 53 LYS B C 1
ATOM 972 O O . LYS B 1 53 ? 6.934 -8.289 -1.502 1 93.88 53 LYS B O 1
ATOM 977 N N . GLU B 1 54 ? 8.609 -8.695 -2.959 1 94.31 54 GLU B N 1
ATOM 978 C CA . GLU B 1 54 ? 9.617 -7.977 -2.176 1 94.31 54 GLU B CA 1
ATOM 979 C C . GLU B 1 54 ? 9.273 -6.496 -2.068 1 94.31 54 GLU B C 1
ATOM 981 O O . GLU B 1 54 ? 9.422 -5.895 -1 1 94.31 54 GLU B O 1
ATOM 986 N N . ALA B 1 55 ? 8.844 -5.977 -3.152 1 96.19 55 ALA B N 1
ATOM 987 C CA . ALA B 1 55 ? 8.516 -4.551 -3.186 1 96.19 55 ALA B CA 1
ATOM 988 C C . ALA B 1 55 ? 7.277 -4.254 -2.348 1 96.19 55 ALA B C 1
ATOM 990 O O . ALA B 1 55 ? 7.234 -3.254 -1.627 1 96.19 55 ALA B O 1
ATOM 991 N N . ILE B 1 56 ? 6.289 -5.148 -2.396 1 95.62 56 ILE B N 1
ATOM 992 C CA . ILE B 1 56 ? 5.066 -4.867 -1.649 1 95.62 56 ILE B CA 1
ATOM 993 C C . ILE B 1 56 ? 5.312 -5.078 -0.158 1 95.62 56 ILE B C 1
ATOM 995 O O . ILE B 1 56 ? 4.652 -4.465 0.681 1 95.62 56 ILE B O 1
ATOM 999 N N . THR B 1 57 ? 6.234 -5.973 0.228 1 96.19 57 THR B N 1
ATOM 1000 C CA . THR B 1 57 ? 6.625 -6.129 1.624 1 96.19 57 THR B CA 1
ATOM 1001 C C . THR B 1 57 ? 7.184 -4.824 2.178 1 96.19 57 THR B C 1
ATOM 1003 O O . THR B 1 57 ? 6.809 -4.395 3.271 1 96.19 57 THR B O 1
ATOM 1006 N N . GLU B 1 58 ? 8.07 -4.203 1.411 1 97.5 58 GLU B N 1
ATOM 1007 C CA . GLU B 1 58 ? 8.625 -2.908 1.795 1 97.5 58 GLU B CA 1
ATOM 1008 C C . GLU B 1 58 ? 7.535 -1.845 1.889 1 97.5 58 GLU B C 1
ATOM 1010 O O . GLU B 1 58 ? 7.52 -1.044 2.826 1 97.5 58 GLU B O 1
ATOM 1015 N N . LEU B 1 59 ? 6.656 -1.804 0.877 1 96.94 59 LEU B N 1
ATOM 1016 C CA . LEU B 1 59 ? 5.586 -0.813 0.854 1 96.94 59 LEU B CA 1
ATOM 1017 C C . LEU B 1 59 ? 4.652 -0.993 2.049 1 96.94 59 LEU B C 1
ATOM 1019 O O . LEU B 1 59 ? 4.246 -0.012 2.676 1 96.94 59 LEU B O 1
ATOM 1023 N N . ALA B 1 60 ? 4.27 -2.252 2.395 1 97.12 60 ALA B N 1
ATOM 1024 C CA . ALA B 1 60 ? 3.414 -2.523 3.547 1 97.12 60 ALA B CA 1
ATOM 1025 C C . ALA B 1 60 ? 4.059 -2.021 4.836 1 97.12 60 ALA B C 1
ATOM 1027 O O . ALA B 1 60 ? 3.389 -1.408 5.672 1 97.12 60 ALA B O 1
ATOM 1028 N N . HIS B 1 61 ? 5.34 -2.281 5.016 1 97.25 61 HIS B N 1
ATOM 1029 C CA . HIS B 1 61 ? 6.062 -1.783 6.18 1 97.25 61 HIS B CA 1
ATOM 1030 C C . HIS B 1 61 ? 5.988 -0.263 6.266 1 97.25 61 HIS B C 1
ATOM 1032 O O . HIS B 1 61 ? 5.727 0.29 7.336 1 97.25 61 HIS B O 1
ATOM 1038 N N . CYS B 1 62 ? 6.27 0.357 5.137 1 96.81 62 CYS B N 1
ATOM 1039 C CA . CYS B 1 62 ? 6.242 1.813 5.051 1 96.81 62 CYS B CA 1
ATOM 1040 C C . CYS B 1 62 ? 4.867 2.354 5.434 1 96.81 62 CYS B C 1
ATOM 1042 O O . CYS B 1 62 ? 4.766 3.309 6.207 1 96.81 62 CYS B O 1
ATOM 1044 N N . LEU B 1 63 ? 3.756 1.779 4.848 1 96.56 63 LEU B N 1
ATOM 1045 C CA . LEU B 1 63 ? 2.395 2.211 5.148 1 96.56 63 LEU B CA 1
ATOM 1046 C C . LEU B 1 63 ? 2.09 2.062 6.633 1 96.56 63 LEU B C 1
ATOM 1048 O O . LEU B 1 63 ? 1.494 2.955 7.242 1 96.56 63 LEU B O 1
ATOM 1052 N N . ASN B 1 64 ? 2.514 0.946 7.234 1 96.5 64 ASN B N 1
ATOM 1053 C CA . ASN B 1 64 ? 2.281 0.712 8.656 1 96.5 64 ASN B CA 1
ATOM 1054 C C . ASN B 1 64 ? 3.018 1.732 9.523 1 96.5 64 ASN B C 1
ATOM 1056 O O . ASN B 1 64 ? 2.467 2.234 10.5 1 96.5 64 ASN B O 1
ATOM 1060 N N . ASP B 1 65 ? 4.262 2.025 9.148 1 96.25 65 ASP B N 1
ATOM 1061 C CA . ASP B 1 65 ? 5.023 3.043 9.867 1 96.25 65 ASP B CA 1
ATOM 1062 C C . ASP B 1 65 ? 4.336 4.406 9.781 1 96.25 65 ASP B C 1
ATOM 1064 O O . ASP B 1 65 ? 4.223 5.109 10.789 1 96.25 65 ASP B O 1
ATOM 1068 N N . ALA B 1 66 ? 3.938 4.762 8.531 1 95.38 66 ALA B N 1
ATOM 1069 C CA . ALA B 1 66 ? 3.281 6.047 8.312 1 95.38 66 ALA B CA 1
ATOM 1070 C C . ALA B 1 66 ? 2.004 6.16 9.133 1 95.38 66 ALA B C 1
ATOM 1072 O O . ALA B 1 66 ? 1.732 7.207 9.734 1 95.38 66 ALA B O 1
ATOM 1073 N N . LEU B 1 67 ? 1.195 5.082 9.195 1 94.94 67 LEU B N 1
ATOM 1074 C CA . LEU B 1 67 ? -0.055 5.07 9.945 1 94.94 67 LEU B CA 1
ATOM 1075 C C . LEU B 1 67 ? 0.209 5.211 11.445 1 94.94 67 LEU B C 1
ATOM 1077 O O . LEU B 1 67 ? -0.545 5.883 12.148 1 94.94 67 LEU B O 1
ATOM 1081 N N . ALA B 1 68 ? 1.245 4.543 11.93 1 94 68 ALA B N 1
ATOM 1082 C CA . ALA B 1 68 ? 1.622 4.668 13.336 1 94 68 ALA B CA 1
ATOM 1083 C C . ALA B 1 68 ? 1.976 6.109 13.68 1 94 68 ALA B C 1
ATOM 1085 O O . ALA B 1 68 ? 1.547 6.629 14.711 1 94 68 ALA B O 1
ATOM 1086 N N . ASP B 1 69 ? 2.73 6.812 12.805 1 92.44 69 ASP B N 1
ATOM 1087 C CA . ASP B 1 69 ? 3.137 8.195 13.039 1 92.44 69 ASP B CA 1
ATOM 1088 C C . ASP B 1 69 ? 1.936 9.133 13.008 1 92.44 69 ASP B C 1
ATOM 1090 O O . ASP B 1 69 ? 1.85 10.07 13.805 1 92.44 69 ASP B O 1
ATOM 1094 N N . LEU B 1 70 ? 1.057 8.844 12.047 1 91.62 70 LEU B N 1
ATOM 1095 C CA . LEU B 1 70 ? -0.157 9.648 11.961 1 91.62 70 LEU B CA 1
ATOM 1096 C C . LEU B 1 70 ? -1 9.492 13.227 1 91.62 70 LEU B C 1
ATOM 1098 O O . LEU B 1 70 ? -1.545 10.477 13.734 1 91.62 70 LEU B O 1
ATOM 1102 N N . LYS B 1 71 ? -1.108 8.289 13.688 1 89.94 71 LYS B N 1
ATOM 1103 C CA . LYS B 1 71 ? -1.872 8.008 14.898 1 89.94 71 LYS B CA 1
ATOM 1104 C C . LYS B 1 71 ? -1.256 8.711 16.109 1 89.94 71 LYS B C 1
ATOM 1106 O O . LYS B 1 71 ? -1.975 9.234 16.953 1 89.94 71 LYS B O 1
ATOM 1111 N N . ALA B 1 72 ? 0.057 8.711 16.203 1 87.12 72 ALA B N 1
ATOM 1112 C CA . ALA B 1 72 ? 0.771 9.344 17.312 1 87.12 72 ALA B CA 1
ATOM 1113 C C . ALA B 1 72 ? 0.505 10.852 17.344 1 87.12 72 ALA B C 1
ATOM 1115 O O . ALA B 1 72 ? 0.333 11.43 18.422 1 87.12 72 ALA B O 1
ATOM 1116 N N . LEU B 1 73 ? 0.448 11.43 16.141 1 84 73 LEU B N 1
ATOM 1117 C CA . LEU B 1 73 ? 0.194 12.867 16.047 1 84 73 LEU B CA 1
ATOM 1118 C C . LEU B 1 73 ? -1.245 13.188 16.438 1 84 73 LEU B C 1
ATOM 1120 O O . LEU B 1 73 ? -1.506 14.203 17.094 1 84 73 LEU B O 1
ATOM 1124 N N . ASP B 1 74 ? -2.119 12.383 16.016 1 82.31 74 ASP B N 1
ATOM 1125 C CA . ASP B 1 74 ? -3.52 12.57 16.375 1 82.31 74 ASP B CA 1
ATOM 1126 C C . ASP B 1 74 ? -3.711 12.461 17.891 1 82.31 74 ASP B C 1
ATOM 1128 O O . ASP B 1 74 ? -4.5 13.211 18.469 1 82.31 74 ASP B O 1
ATOM 1132 N N . ASP B 1 75 ? -3.078 11.531 18.484 1 81.56 75 ASP B N 1
ATOM 1133 C CA . ASP B 1 75 ? -3.189 11.305 19.922 1 81.56 75 ASP B CA 1
ATOM 1134 C C . ASP B 1 75 ? -2.494 12.414 20.703 1 81.56 75 ASP B C 1
ATOM 1136 O O . ASP B 1 75 ? -2.859 12.703 21.844 1 81.56 75 ASP B O 1
ATOM 1140 N N . GLY B 1 76 ? -1.362 12.727 20.125 1 73.62 76 GLY B N 1
ATOM 1141 C CA . GLY B 1 76 ? -0.642 13.812 20.781 1 73.62 76 GLY B CA 1
ATOM 1142 C C . GLY B 1 76 ? -1.342 15.148 20.656 1 73.62 76 GLY B C 1
ATOM 1143 O O . GLY B 1 76 ? -1.217 16 21.547 1 73.62 76 GLY B O 1
ATOM 1144 N N . LYS B 1 77 ? -1.883 15.461 19.5 1 65.31 77 LYS B N 1
ATOM 1145 C CA . LYS B 1 77 ? -2.66 16.688 19.344 1 65.31 77 LYS B CA 1
ATOM 1146 C C . LYS B 1 77 ? -3.914 16.656 20.203 1 65.31 77 LYS B C 1
ATOM 1148 O O . LYS B 1 77 ? -4.426 17.703 20.594 1 65.31 77 LYS B O 1
ATOM 1153 N N . GLY B 1 78 ? -4.516 15.523 20.266 1 55.09 78 GLY B N 1
ATOM 1154 C CA . GLY B 1 78 ? -5.672 15.422 21.156 1 55.09 78 GLY B CA 1
ATOM 1155 C C . GLY B 1 78 ? -5.34 15.688 22.609 1 55.09 78 GLY B C 1
ATOM 1156 O O . GLY B 1 78 ? -6.238 15.859 23.438 1 55.09 78 GLY B O 1
ATOM 1157 N N . GLY B 1 79 ? -4.238 15.367 22.891 1 46.12 79 GLY B N 1
ATOM 1158 C CA . GLY B 1 79 ? -3.951 15.602 24.297 1 46.12 79 GLY B CA 1
ATOM 1159 C C . GLY B 1 79 ? -3.822 17.062 24.641 1 46.12 79 GLY B C 1
ATOM 1160 O O . GLY B 1 79 ? -3.586 17.422 25.797 1 46.12 79 GLY B O 1
ATOM 1161 N N . GLU B 1 80 ? -3.4 17.812 23.703 1 41.72 80 GLU B N 1
ATOM 1162 C CA . GLU B 1 80 ? -3.305 19.219 24.109 1 41.72 80 GLU B CA 1
ATOM 1163 C C . GLU B 1 80 ? -4.684 19.859 24.172 1 41.72 80 GLU B C 1
ATOM 1165 O O . GLU B 1 80 ? -4.797 21.062 24.422 1 41.72 80 GLU B O 1
ATOM 1170 N N . ALA B 1 81 ? -5.777 19.156 23.875 1 40.69 81 ALA B N 1
ATOM 1171 C CA . ALA B 1 81 ? -7.016 19.859 24.188 1 40.69 81 ALA B CA 1
ATOM 1172 C C . ALA B 1 81 ? -7.324 19.781 25.688 1 40.69 81 ALA B C 1
ATOM 1174 O O . ALA B 1 81 ? -7.062 18.766 26.328 1 40.69 81 ALA B O 1
#

pLDDT: mean 89.32, std 12.45, range [40.69, 98.19]

Foldseek 3Di:
DDDDWDWDDDPPQWPTKTWDADPRWTKIKTWGADPVGIKIWIDTHVDIDIDHPVVVVVVVVVVVVVVVVVVVVVVVVVVVD/DDDDWDWDDDPPQWPTKTWDADPRWTKIKTWGADPVAIKIWIDTHVDIDIDHPVVVVVVVVVVVVVVVVVVVVVVVVVVVD